Protein AF-A0A9E3M7V4-F1 (afdb_monomer_lite)

Structure (mmCIF, N/CA/C/O backbone):
data_AF-A0A9E3M7V4-F1
#
_entry.id   AF-A0A9E3M7V4-F1
#
loop_
_atom_site.group_PDB
_atom_site.id
_atom_site.type_symbol
_atom_site.label_atom_id
_atom_site.label_alt_id
_atom_site.label_comp_id
_atom_site.label_asym_id
_atom_site.label_entity_id
_atom_site.label_seq_id
_atom_site.pdbx_PDB_ins_code
_atom_site.Cartn_x
_atom_site.Cartn_y
_atom_site.Cartn_z
_atom_site.occupancy
_atom_site.B_iso_or_equiv
_atom_site.auth_seq_id
_atom_site.auth_comp_id
_atom_site.auth_asym_id
_atom_site.auth_atom_id
_atom_site.pdbx_PDB_model_num
ATOM 1 N N . MET A 1 1 ? 5.399 -7.397 6.215 1.00 60.75 1 MET A N 1
ATOM 2 C CA . MET A 1 1 ? 4.356 -7.250 7.247 1.00 60.75 1 MET A CA 1
ATOM 3 C C . MET A 1 1 ? 4.690 -6.026 8.080 1.00 60.75 1 MET A C 1
ATOM 5 O O . MET A 1 1 ? 5.832 -5.897 8.506 1.00 60.75 1 MET A O 1
ATOM 9 N N . ILE A 1 2 ? 3.742 -5.106 8.215 1.00 71.00 2 ILE A N 1
ATOM 10 C CA . ILE A 1 2 ? 3.845 -3.900 9.036 1.00 71.00 2 ILE A CA 1
ATOM 11 C C . ILE A 1 2 ? 3.191 -4.248 10.369 1.00 71.00 2 ILE A C 1
ATOM 13 O O . ILE A 1 2 ? 1.990 -4.524 10.407 1.00 71.00 2 ILE A O 1
ATOM 17 N N . ASP A 1 3 ? 4.003 -4.314 11.421 1.00 70.31 3 ASP A N 1
ATOM 18 C CA . ASP A 1 3 ? 3.570 -4.737 12.749 1.00 70.31 3 ASP A CA 1
ATOM 19 C C . ASP A 1 3 ? 3.259 -3.518 13.616 1.00 70.31 3 ASP A C 1
ATOM 21 O O . ASP A 1 3 ? 4.121 -2.664 13.844 1.00 70.31 3 ASP A O 1
ATOM 25 N N . PHE A 1 4 ? 2.018 -3.427 14.078 1.00 75.44 4 PHE A N 1
ATOM 26 C CA . PHE A 1 4 ? 1.571 -2.363 14.961 1.00 75.44 4 PHE A CA 1
ATOM 27 C C . PHE A 1 4 ? 1.368 -2.924 16.364 1.00 75.44 4 PHE A C 1
ATOM 29 O O . PHE A 1 4 ? 0.650 -3.901 16.568 1.00 75.44 4 PHE A O 1
ATOM 36 N N . GLN A 1 5 ? 1.959 -2.270 17.363 1.00 79.00 5 GLN A N 1
ATOM 37 C CA . GLN A 1 5 ? 1.749 -2.631 18.764 1.00 79.00 5 GLN A CA 1
ATOM 38 C C . GLN A 1 5 ? 0.366 -2.155 19.226 1.00 79.00 5 GLN A C 1
ATOM 40 O O . GLN A 1 5 ? 0.221 -1.060 19.767 1.00 79.00 5 GLN A O 1
ATOM 45 N N . LEU A 1 6 ? -0.656 -2.974 18.976 1.00 78.31 6 LEU A N 1
ATOM 46 C CA . LEU A 1 6 ? -2.047 -2.693 19.325 1.00 78.31 6 LEU A CA 1
ATOM 47 C C . LEU A 1 6 ? -2.445 -3.412 20.621 1.00 78.31 6 LEU A C 1
ATOM 49 O O . LEU A 1 6 ? -2.212 -4.608 20.796 1.00 78.31 6 LEU A O 1
ATOM 53 N N . GLY A 1 7 ? -3.082 -2.686 21.537 1.00 79.00 7 GLY A N 1
ATOM 54 C CA . GLY A 1 7 ? -3.753 -3.251 22.706 1.00 79.00 7 GLY A CA 1
ATOM 55 C C . GLY A 1 7 ? -5.064 -3.973 22.362 1.00 79.00 7 GLY A C 1
ATOM 56 O O . GLY A 1 7 ? -5.562 -3.911 21.243 1.00 79.00 7 GLY A O 1
ATOM 57 N N . ALA A 1 8 ? -5.688 -4.604 23.364 1.00 75.12 8 ALA A N 1
ATOM 58 C CA . ALA A 1 8 ? -6.840 -5.509 23.205 1.00 75.12 8 ALA A CA 1
ATOM 59 C C . ALA A 1 8 ? -8.107 -4.909 22.548 1.00 75.12 8 ALA A C 1
ATOM 61 O O . ALA A 1 8 ? -9.036 -5.644 22.220 1.00 75.12 8 ALA A O 1
ATOM 62 N N . ARG A 1 9 ? -8.175 -3.584 22.385 1.00 82.88 9 ARG A N 1
ATOM 63 C CA . ARG A 1 9 ? -9.286 -2.853 21.747 1.00 82.88 9 ARG A CA 1
ATOM 64 C C . ARG A 1 9 ? -8.799 -1.749 20.815 1.00 82.88 9 ARG A C 1
ATOM 66 O O . ARG A 1 9 ? -9.569 -0.868 20.453 1.00 82.88 9 ARG A O 1
ATOM 73 N N . GLN A 1 10 ? -7.517 -1.763 20.477 1.00 86.31 10 GLN A N 1
ATOM 74 C CA . GLN A 1 10 ? -6.929 -0.744 19.629 1.00 86.31 10 GLN A CA 1
ATOM 75 C C . GLN A 1 10 ? -6.902 -1.221 18.186 1.00 86.31 10 GLN A C 1
ATOM 77 O O . GLN A 1 10 ? -6.781 -2.410 17.894 1.00 86.31 10 GLN A O 1
ATOM 82 N N . GLY A 1 11 ? -7.001 -0.259 17.291 1.00 85.62 11 GLY A N 1
ATOM 83 C CA . GLY A 1 11 ? -6.789 -0.456 15.880 1.00 85.62 11 GLY A CA 1
ATOM 84 C C . GLY A 1 11 ? -6.330 0.813 15.217 1.00 85.62 11 GLY A C 1
ATOM 85 O O . GLY A 1 11 ? -5.887 1.772 15.853 1.00 85.62 11 GLY A O 1
ATOM 86 N N . ILE A 1 12 ? -6.437 0.779 13.906 1.00 88.31 12 ILE A N 1
ATOM 87 C CA . ILE A 1 12 ? -5.863 1.753 13.010 1.00 88.31 12 ILE A CA 1
ATOM 88 C C . ILE A 1 12 ? -6.950 2.159 12.039 1.00 88.31 12 ILE A C 1
ATOM 90 O O . ILE A 1 12 ? -7.584 1.313 11.407 1.00 88.31 12 ILE A O 1
ATOM 94 N N . ALA A 1 13 ? -7.154 3.463 11.944 1.00 89.25 13 ALA A N 1
ATOM 95 C CA . ALA A 1 13 ? -7.923 4.093 10.894 1.00 89.25 13 ALA A CA 1
ATOM 96 C C . ALA A 1 13 ? -6.948 4.564 9.817 1.00 89.25 13 ALA A C 1
ATOM 98 O O . ALA A 1 13 ? -6.162 5.479 10.052 1.00 89.25 13 ALA A O 1
ATOM 99 N N . ILE A 1 14 ? -6.965 3.913 8.658 1.00 90.62 14 ILE A N 1
ATOM 100 C CA . ILE A 1 14 ? -6.146 4.287 7.506 1.00 90.62 14 ILE A CA 1
ATOM 101 C C . ILE A 1 14 ? -6.893 5.365 6.728 1.00 90.62 14 ILE A C 1
ATOM 103 O O . ILE A 1 14 ? -8.001 5.136 6.241 1.00 90.62 14 ILE A O 1
ATOM 107 N N . GLU A 1 15 ? -6.276 6.532 6.608 1.00 92.69 15 GLU A N 1
ATOM 108 C CA . GLU A 1 15 ? -6.873 7.714 5.978 1.00 92.69 15 GLU A CA 1
ATOM 109 C C . GLU A 1 15 ? -6.378 7.884 4.542 1.00 92.69 15 GLU A C 1
ATOM 111 O O . GLU A 1 15 ? -7.141 8.242 3.643 1.00 92.69 15 GLU A O 1
ATOM 116 N N . GLN A 1 16 ? -5.097 7.585 4.316 1.00 93.12 16 GLN A N 1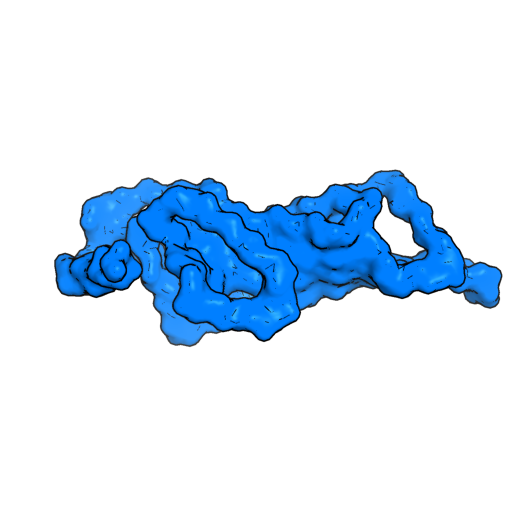
ATOM 117 C CA . GLN A 1 16 ? -4.459 7.745 3.019 1.00 93.12 16 GLN A CA 1
ATOM 118 C C . GLN A 1 16 ? -3.320 6.743 2.836 1.00 93.12 16 GLN A C 1
ATOM 120 O O . GLN A 1 16 ? -2.591 6.421 3.777 1.00 93.12 16 GLN A O 1
ATOM 125 N N . VAL A 1 17 ? -3.141 6.287 1.598 1.00 92.56 17 VAL A N 1
ATOM 126 C CA . VAL A 1 17 ? -1.994 5.469 1.191 1.00 92.56 17 VAL A CA 1
ATOM 127 C C . VAL A 1 17 ? -1.356 6.059 -0.058 1.00 92.56 17 VAL A C 1
ATOM 129 O O . VAL A 1 17 ? -2.049 6.448 -0.997 1.00 92.56 17 VAL A O 1
ATOM 132 N N . MET A 1 18 ? -0.029 6.100 -0.079 1.00 92.88 18 MET A N 1
ATOM 133 C CA . MET A 1 18 ? 0.758 6.453 -1.255 1.00 92.88 18 MET A CA 1
ATOM 134 C C . MET A 1 18 ? 1.828 5.390 -1.488 1.00 92.88 18 MET A C 1
ATOM 136 O O . MET A 1 18 ? 2.590 5.070 -0.575 1.00 92.88 18 MET A O 1
ATOM 140 N N . GLY A 1 19 ? 1.873 4.851 -2.702 1.00 90.75 19 GLY A N 1
ATOM 141 C CA . GLY A 1 19 ? 2.962 3.997 -3.161 1.00 90.75 19 GLY A CA 1
ATOM 142 C C . GLY A 1 19 ? 4.036 4.826 -3.853 1.00 90.75 19 GLY A C 1
ATOM 143 O O . GLY A 1 19 ? 3.716 5.814 -4.518 1.00 90.75 19 GLY A O 1
ATOM 144 N N . ASP A 1 20 ? 5.285 4.415 -3.704 1.00 89.25 20 ASP A N 1
ATOM 145 C CA . ASP A 1 20 ? 6.422 4.953 -4.439 1.00 89.25 20 ASP A CA 1
ATOM 146 C C . ASP A 1 20 ? 7.277 3.797 -4.967 1.00 89.25 20 ASP A C 1
ATOM 148 O O . ASP A 1 20 ? 7.357 2.730 -4.351 1.00 89.25 20 ASP A O 1
ATOM 152 N N . VAL A 1 21 ? 7.897 3.995 -6.125 1.00 85.94 21 VAL A N 1
ATOM 153 C CA . VAL A 1 21 ? 8.710 2.977 -6.790 1.00 85.94 21 VAL A CA 1
ATOM 154 C C . VAL A 1 21 ? 10.049 3.584 -7.150 1.00 85.94 21 VAL A C 1
ATOM 156 O O . VAL A 1 21 ? 10.138 4.501 -7.962 1.00 85.94 21 VAL A O 1
ATOM 159 N N . THR A 1 22 ? 11.105 3.029 -6.574 1.00 85.19 22 THR A N 1
ATOM 160 C CA . THR A 1 22 ? 12.477 3.337 -6.966 1.00 85.19 22 THR A CA 1
ATOM 161 C C . THR A 1 22 ? 12.995 2.187 -7.808 1.00 85.19 22 THR A C 1
ATOM 163 O O . THR A 1 22 ? 12.845 1.028 -7.436 1.00 85.19 22 THR A O 1
ATOM 166 N N . ILE A 1 23 ? 13.594 2.491 -8.951 1.00 76.44 23 ILE A N 1
ATOM 167 C CA . ILE A 1 23 ? 14.240 1.480 -9.784 1.00 76.44 23 ILE A CA 1
ATOM 168 C C . ILE A 1 23 ? 15.735 1.593 -9.554 1.00 76.44 23 ILE A C 1
ATOM 170 O O . ILE A 1 23 ? 16.305 2.672 -9.718 1.00 76.44 23 ILE A O 1
ATOM 174 N N . ASP A 1 24 ? 16.330 0.488 -9.121 1.00 72.88 24 ASP A N 1
ATOM 175 C CA . ASP A 1 24 ? 17.771 0.358 -9.005 1.00 72.88 24 ASP A CA 1
ATOM 176 C C . ASP A 1 24 ? 18.257 -0.324 -10.280 1.00 72.88 24 ASP A C 1
ATOM 178 O O . ASP A 1 24 ? 18.080 -1.525 -10.495 1.00 72.88 24 ASP A O 1
ATOM 182 N N . ASP A 1 25 ? 18.769 0.490 -11.192 1.00 64.00 25 ASP A N 1
ATOM 183 C CA . ASP A 1 25 ? 19.271 0.024 -12.469 1.00 64.00 25 ASP A CA 1
ATOM 184 C C . ASP A 1 25 ? 20.632 0.647 -12.734 1.00 64.00 25 ASP A C 1
ATOM 186 O O . ASP A 1 25 ? 20.784 1.865 -12.837 1.00 64.00 25 ASP A O 1
ATOM 190 N N . THR A 1 26 ? 21.636 -0.218 -12.840 1.00 54.81 26 THR A N 1
ATOM 191 C CA . THR A 1 26 ? 22.999 0.184 -13.172 1.00 54.81 26 THR A CA 1
ATOM 192 C C . THR A 1 26 ? 23.396 -0.169 -14.605 1.00 54.81 26 THR A C 1
ATOM 194 O O . THR A 1 26 ? 24.470 0.271 -15.003 1.00 54.81 26 THR A O 1
ATOM 197 N N . ASN A 1 27 ? 22.600 -0.924 -15.389 1.00 58.31 27 ASN A N 1
ATOM 198 C CA . ASN A 1 27 ? 23.073 -1.511 -16.660 1.00 58.31 27 ASN A CA 1
ATOM 199 C C . ASN A 1 27 ? 22.005 -1.909 -17.719 1.00 58.31 27 ASN A C 1
ATOM 201 O O . ASN A 1 27 ? 22.339 -2.671 -18.632 1.00 58.31 27 ASN A O 1
ATOM 205 N N . THR A 1 28 ? 20.750 -1.442 -17.678 1.00 63.62 28 THR A N 1
ATOM 206 C CA . THR A 1 28 ? 19.767 -1.809 -18.725 1.00 63.62 28 THR A CA 1
ATOM 207 C C . THR A 1 28 ? 20.179 -1.350 -20.128 1.00 63.62 28 THR A C 1
ATOM 209 O O . THR A 1 28 ? 20.275 -0.159 -20.422 1.00 63.62 28 THR A O 1
ATOM 212 N N . ILE A 1 29 ? 20.349 -2.318 -21.036 1.00 60.47 29 ILE A N 1
ATOM 213 C CA . ILE A 1 29 ? 20.551 -2.091 -22.472 1.00 60.47 29 ILE A CA 1
ATOM 214 C C . ILE A 1 29 ? 19.206 -2.246 -23.187 1.00 60.47 29 ILE A C 1
ATOM 216 O O . ILE A 1 29 ? 18.621 -3.330 -23.207 1.00 60.47 29 ILE A O 1
ATOM 220 N N . ILE A 1 30 ? 18.726 -1.168 -23.805 1.00 63.88 30 ILE A N 1
ATOM 221 C CA . ILE A 1 30 ? 17.469 -1.146 -24.562 1.00 63.88 30 ILE A CA 1
ATOM 222 C C . ILE A 1 30 ? 17.787 -1.424 -26.027 1.00 63.88 30 ILE A C 1
ATOM 224 O O . ILE A 1 30 ? 18.611 -0.741 -26.626 1.00 63.88 30 ILE A O 1
ATOM 228 N N . SER A 1 31 ? 17.153 -2.444 -26.606 1.00 60.62 31 SER A N 1
ATOM 229 C CA . SER A 1 31 ? 17.254 -2.715 -28.043 1.00 60.62 31 SER A CA 1
ATOM 230 C C . SER A 1 31 ? 16.277 -1.835 -28.829 1.00 60.62 31 SER A C 1
ATOM 232 O O . SER A 1 31 ? 15.220 -1.467 -28.313 1.00 60.62 31 SER A O 1
ATOM 234 N N . ALA A 1 32 ? 16.610 -1.548 -30.091 1.00 57.16 32 ALA A N 1
ATOM 235 C CA . ALA A 1 32 ? 16.035 -0.502 -30.944 1.00 57.16 32 ALA A CA 1
ATOM 236 C C . ALA A 1 32 ? 14.548 -0.649 -31.351 1.00 57.16 32 ALA A C 1
ATOM 238 O O . ALA A 1 32 ? 14.110 -0.118 -32.369 1.00 57.16 32 ALA A O 1
ATOM 239 N N . SER A 1 33 ? 13.738 -1.405 -30.609 1.00 60.19 33 SER A N 1
ATOM 240 C CA . SER A 1 33 ? 12.295 -1.569 -30.858 1.00 60.19 33 SER A CA 1
ATOM 241 C C . SER A 1 33 ? 11.480 -1.949 -29.609 1.00 60.19 33 SER A C 1
ATOM 243 O O . SER A 1 33 ? 10.291 -2.252 -29.721 1.00 60.19 33 SER A O 1
ATOM 245 N N . THR A 1 34 ? 12.083 -1.980 -28.416 1.00 63.84 34 THR A N 1
ATOM 246 C CA . THR A 1 34 ? 11.418 -2.502 -27.211 1.00 63.84 34 THR A CA 1
ATOM 247 C C . THR A 1 34 ? 10.603 -1.427 -26.501 1.00 63.84 34 THR A C 1
ATOM 249 O O . THR A 1 34 ? 11.165 -0.675 -25.722 1.00 63.84 34 THR A O 1
ATOM 252 N N . VAL A 1 35 ? 9.279 -1.410 -26.697 1.00 66.44 35 VAL A N 1
ATOM 253 C CA . VAL A 1 35 ? 8.361 -0.426 -26.078 1.00 66.44 35 VAL A CA 1
ATOM 254 C C . VAL A 1 35 ? 8.071 -0.717 -24.597 1.00 66.44 35 VAL A C 1
ATOM 256 O O . VAL A 1 35 ? 7.749 0.197 -23.844 1.00 66.44 35 VAL A O 1
ATOM 259 N N . THR A 1 36 ? 8.209 -1.965 -24.137 1.00 68.81 36 THR A N 1
ATOM 260 C CA . THR A 1 36 ? 7.974 -2.349 -22.732 1.00 68.81 36 THR A CA 1
ATOM 261 C C . THR A 1 36 ? 9.137 -3.177 -22.205 1.00 68.81 36 THR A C 1
ATOM 263 O O . THR A 1 36 ? 9.445 -4.235 -22.747 1.00 68.81 36 THR A O 1
ATOM 266 N N . ILE A 1 37 ? 9.774 -2.681 -21.147 1.00 72.94 37 ILE A N 1
ATOM 267 C CA . ILE A 1 37 ? 10.997 -3.240 -20.552 1.00 72.94 37 ILE A CA 1
ATOM 268 C C . ILE A 1 37 ? 10.676 -4.000 -19.263 1.00 72.94 37 ILE A C 1
ATOM 270 O O . ILE A 1 37 ? 11.329 -4.990 -18.938 1.00 72.94 37 ILE A O 1
ATOM 274 N N . GLY A 1 38 ? 9.641 -3.574 -18.541 1.00 78.00 38 GLY A N 1
ATOM 275 C CA . GLY A 1 38 ? 9.194 -4.279 -17.354 1.00 78.00 38 GLY A CA 1
ATOM 276 C C . GLY A 1 38 ? 7.829 -3.832 -16.866 1.00 78.00 38 GLY A C 1
ATOM 277 O O . GLY A 1 38 ? 7.368 -2.727 -17.156 1.00 78.00 38 GLY A O 1
ATOM 278 N N . THR A 1 39 ? 7.178 -4.720 -16.129 1.00 81.75 39 THR A N 1
ATOM 279 C CA . THR A 1 39 ? 5.912 -4.471 -15.449 1.00 81.75 39 THR A CA 1
ATOM 280 C C . THR A 1 39 ? 5.957 -5.074 -14.056 1.00 81.75 39 THR A C 1
ATOM 282 O O . THR A 1 39 ? 6.509 -6.155 -13.833 1.00 81.75 39 THR A O 1
ATOM 285 N N . GLY A 1 40 ? 5.356 -4.373 -13.108 1.00 82.75 40 GLY A N 1
ATOM 286 C CA . GLY A 1 40 ? 5.280 -4.793 -11.723 1.00 82.75 40 GLY A CA 1
ATOM 287 C C . GLY A 1 40 ? 3.998 -4.316 -11.067 1.00 82.75 40 GLY A C 1
ATOM 288 O O . GLY A 1 40 ? 3.261 -3.474 -11.589 1.00 82.75 40 GLY A O 1
ATOM 289 N N . LEU A 1 41 ? 3.732 -4.885 -9.905 1.00 84.56 41 LEU A N 1
ATOM 290 C CA . LEU A 1 41 ? 2.573 -4.582 -9.095 1.00 84.56 41 LEU A CA 1
ATOM 291 C C . LEU A 1 41 ? 2.965 -4.617 -7.628 1.00 84.56 41 LEU A C 1
ATOM 293 O O . LEU A 1 41 ? 3.602 -5.574 -7.192 1.00 84.56 41 LEU A O 1
ATOM 297 N N . HIS A 1 42 ? 2.507 -3.641 -6.852 1.00 85.94 42 HIS A N 1
ATOM 298 C CA . HIS A 1 42 ? 2.510 -3.774 -5.403 1.00 85.94 42 HIS A CA 1
ATOM 299 C C . HIS A 1 42 ? 1.144 -3.481 -4.786 1.00 85.94 42 HIS A C 1
ATOM 301 O O . HIS A 1 42 ? 0.307 -2.776 -5.356 1.00 85.94 42 HIS A O 1
ATOM 307 N N . THR A 1 43 ? 0.893 -4.113 -3.645 1.00 86.50 43 THR A N 1
ATOM 308 C CA . THR A 1 43 ? -0.426 -4.210 -3.016 1.00 86.50 43 THR A CA 1
ATOM 309 C C . THR A 1 43 ? -0.313 -4.191 -1.497 1.00 86.50 43 THR A C 1
ATOM 311 O O . THR A 1 43 ? 0.676 -4.682 -0.938 1.00 86.50 43 THR A O 1
ATOM 314 N N . LEU A 1 44 ? -1.334 -3.640 -0.835 1.00 86.75 44 LEU A N 1
ATOM 315 C CA . LEU A 1 44 ? -1.525 -3.761 0.610 1.00 86.75 44 LEU A CA 1
ATOM 316 C C . LEU A 1 44 ? -2.755 -4.595 0.937 1.00 86.75 44 LEU A C 1
ATOM 318 O O . LEU A 1 44 ? -3.807 -4.446 0.314 1.00 86.75 44 LEU A O 1
ATOM 322 N N . HIS A 1 45 ? -2.597 -5.417 1.967 1.00 82.62 45 HIS A N 1
ATOM 323 C CA . HIS A 1 45 ? -3.545 -6.447 2.365 1.00 82.62 45 HIS A CA 1
ATOM 324 C C . HIS A 1 45 ? -3.903 -6.286 3.838 1.00 82.62 45 HIS A C 1
ATOM 326 O O . HIS A 1 45 ? -3.015 -6.087 4.677 1.00 82.62 45 HIS A O 1
ATOM 332 N N . LEU A 1 46 ? -5.194 -6.395 4.149 1.00 78.12 46 LEU A N 1
ATOM 333 C CA . LEU A 1 46 ? -5.681 -6.583 5.515 1.00 78.12 46 LEU A CA 1
ATOM 334 C C . LEU A 1 46 ? -5.755 -8.088 5.787 1.00 78.12 46 LEU A C 1
ATOM 336 O O . LEU A 1 46 ? -6.720 -8.743 5.407 1.00 78.12 46 LEU A O 1
ATOM 340 N N . GLU A 1 47 ? -4.727 -8.663 6.403 1.00 64.62 47 GLU A N 1
ATOM 341 C CA . GLU A 1 47 ? -4.640 -10.124 6.522 1.00 64.62 47 GLU A CA 1
ATOM 342 C C . GLU A 1 47 ? -5.430 -10.675 7.721 1.00 64.62 47 GLU A C 1
ATOM 344 O O . GLU A 1 47 ? -5.534 -10.041 8.775 1.00 64.62 47 GLU A O 1
ATOM 349 N N . SER A 1 48 ? -6.012 -11.872 7.572 1.00 54.66 48 SER A N 1
ATOM 350 C CA . SER A 1 48 ? -6.748 -12.610 8.616 1.00 54.66 48 SER A CA 1
ATOM 351 C C . SER A 1 48 ? -5.982 -13.781 9.232 1.00 54.66 48 SER A C 1
ATOM 353 O O . SER A 1 48 ? -6.369 -14.257 10.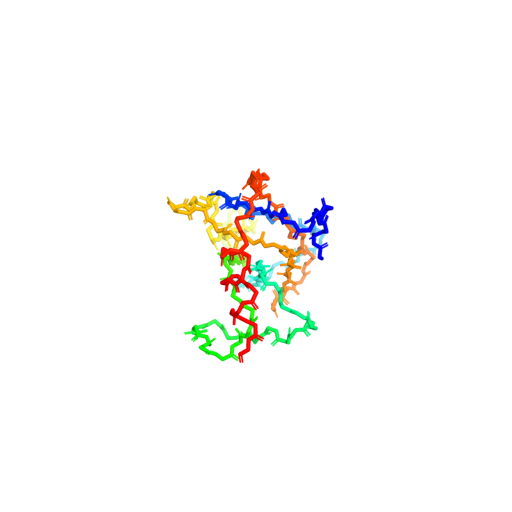304 1.00 54.66 48 SER A O 1
ATOM 355 N N . GLY A 1 49 ? -4.875 -14.195 8.615 1.00 52.53 49 GLY A N 1
ATOM 356 C CA . GLY A 1 49 ? -4.150 -15.411 8.963 1.00 52.53 49 GLY A CA 1
ATOM 357 C C . GLY A 1 49 ? -2.932 -15.644 8.068 1.00 52.53 49 GLY A C 1
ATOM 358 O O . GLY A 1 49 ? -2.188 -14.712 7.776 1.00 52.53 49 GLY A O 1
ATOM 359 N N . SER A 1 50 ? -2.696 -16.903 7.690 1.00 45.94 50 SER A N 1
ATOM 360 C CA . SER A 1 50 ? -1.568 -17.320 6.847 1.00 45.94 50 SER A CA 1
ATOM 361 C C . SER A 1 50 ? -1.557 -16.614 5.492 1.00 45.94 50 SER A C 1
ATOM 363 O O . SER A 1 50 ? -2.601 -16.466 4.872 1.00 45.94 50 SER A O 1
ATOM 365 N N . LEU A 1 51 ? -0.360 -16.241 5.030 1.00 47.91 51 LEU A N 1
ATOM 366 C CA . LEU A 1 51 ? -0.118 -15.602 3.734 1.00 47.91 51 LEU A CA 1
ATOM 367 C C . LEU A 1 51 ? -0.693 -16.445 2.590 1.00 47.91 51 LEU A C 1
ATOM 369 O O . LEU A 1 51 ? -0.154 -17.504 2.260 1.00 47.91 51 LEU A O 1
ATOM 373 N N . GLU A 1 52 ? -1.768 -15.961 1.977 1.00 51.22 52 GLU A N 1
ATOM 374 C CA . GLU A 1 52 ? -2.364 -16.594 0.806 1.00 51.22 52 GLU A CA 1
ATOM 375 C C . GLU A 1 52 ? -1.639 -16.172 -0.478 1.00 51.22 52 GLU A C 1
ATOM 377 O O . GLU A 1 52 ? -0.995 -15.118 -0.583 1.00 51.22 52 GLU A O 1
ATOM 382 N N . THR A 1 53 ? -1.695 -17.037 -1.489 1.00 52.06 53 THR A N 1
ATOM 383 C CA . THR A 1 53 ? -1.031 -16.763 -2.763 1.00 52.06 53 THR A CA 1
ATOM 384 C C . THR A 1 53 ? -1.881 -15.779 -3.557 1.00 52.06 53 THR A C 1
ATOM 386 O O . THR A 1 53 ? -2.825 -16.188 -4.212 1.00 52.06 53 THR A O 1
ATOM 389 N N . VAL A 1 54 ? -1.530 -14.489 -3.518 1.00 53.03 54 VAL A N 1
ATOM 390 C CA . VAL A 1 54 ? -2.138 -13.465 -4.390 1.00 53.03 54 VAL A CA 1
ATOM 391 C C . VAL A 1 54 ? -2.057 -13.919 -5.858 1.00 53.03 54 VAL A C 1
ATOM 393 O O . VAL A 1 54 ? -0.935 -14.133 -6.343 1.00 53.03 54 VAL A O 1
ATOM 396 N N . PRO A 1 55 ? -3.197 -14.069 -6.553 1.00 48.28 55 PRO A N 1
ATOM 397 C CA . PRO A 1 55 ? -3.244 -14.451 -7.950 1.00 48.28 55 PRO A CA 1
ATOM 398 C C . PRO A 1 55 ? -2.673 -13.355 -8.826 1.00 48.28 55 PRO A C 1
ATOM 400 O O . PRO A 1 55 ? -2.751 -12.158 -8.547 1.00 48.28 55 PRO A O 1
ATOM 403 N N . ASP A 1 56 ? -2.105 -13.788 -9.941 1.00 49.81 56 ASP A N 1
ATOM 404 C CA . ASP A 1 56 ? -1.438 -12.907 -10.887 1.00 49.81 56 ASP A CA 1
ATOM 405 C C . ASP A 1 56 ? -2.417 -12.212 -11.860 1.00 49.81 56 ASP A C 1
ATOM 407 O O . ASP A 1 56 ? -2.004 -11.546 -12.813 1.00 49.81 56 ASP A O 1
ATOM 411 N N . SER A 1 57 ? -3.733 -12.317 -11.653 1.00 45.75 57 SER A N 1
ATOM 412 C CA . SER A 1 57 ? -4.717 -11.789 -12.599 1.00 45.75 57 SER A CA 1
ATOM 413 C C . SER A 1 57 ? -4.852 -10.262 -12.483 1.00 45.75 57 SER A C 1
ATOM 415 O O . SER A 1 57 ? -5.300 -9.659 -11.506 1.00 45.75 57 SER A O 1
ATOM 417 N N . SER A 1 58 ? -4.429 -9.566 -13.535 1.00 44.28 58 SER A N 1
ATOM 418 C CA . SER A 1 58 ? -4.911 -8.217 -13.825 1.00 44.28 58 SER A CA 1
ATOM 419 C C . SER A 1 58 ? -6.301 -8.329 -14.445 1.00 44.28 58 SER A C 1
ATOM 421 O O . SER A 1 58 ? -6.397 -8.424 -15.666 1.00 44.28 58 SER A O 1
ATOM 423 N N . GLY A 1 59 ? -7.364 -8.347 -13.640 1.00 41.31 59 GLY A N 1
ATOM 424 C CA . GLY A 1 59 ? -8.707 -8.161 -14.200 1.00 41.31 59 GLY A CA 1
ATOM 425 C C . GLY A 1 59 ? -9.892 -8.743 -13.447 1.00 41.31 59 GLY A C 1
ATOM 426 O O . GLY A 1 59 ? -11.007 -8.429 -13.837 1.00 41.31 59 GLY A O 1
ATOM 427 N N . GLU A 1 60 ? -9.699 -9.528 -12.393 1.00 35.31 60 GLU A N 1
ATOM 428 C CA . GLU A 1 60 ? -10.822 -10.033 -11.602 1.00 35.31 60 GLU A CA 1
ATOM 429 C C . GLU A 1 60 ? -10.668 -9.533 -10.167 1.00 35.31 60 GLU A C 1
ATOM 431 O O . GLU A 1 60 ? -9.641 -9.771 -9.531 1.00 35.31 60 GLU A O 1
ATOM 436 N N . ASP A 1 61 ? -11.662 -8.778 -9.688 1.00 34.69 61 ASP A N 1
ATOM 437 C CA . ASP A 1 61 ? -11.946 -8.742 -8.257 1.00 34.69 61 ASP A CA 1
ATOM 438 C C . ASP A 1 61 ? -12.365 -10.169 -7.915 1.00 34.69 61 ASP A C 1
ATOM 440 O O . ASP A 1 61 ? -13.448 -10.626 -8.281 1.00 34.69 61 ASP A O 1
ATOM 444 N N . GLU A 1 62 ? -11.442 -10.930 -7.341 1.00 38.56 62 GLU A N 1
ATOM 445 C CA . GLU A 1 62 ? -11.732 -12.291 -6.938 1.00 38.56 62 GLU A CA 1
ATOM 446 C C . GLU A 1 62 ? -12.516 -12.217 -5.628 1.00 38.56 62 GLU A C 1
ATOM 448 O O . GLU A 1 62 ? -11.943 -12.025 -4.557 1.00 38.56 62 GLU A O 1
ATOM 453 N N . ASP A 1 63 ? -13.835 -12.398 -5.721 1.00 38.44 63 ASP A N 1
ATOM 454 C CA . ASP A 1 63 ? -14.786 -12.513 -4.599 1.00 38.44 63 ASP A CA 1
ATOM 455 C C . ASP A 1 63 ? -14.460 -13.681 -3.625 1.00 38.44 63 ASP A C 1
ATOM 457 O O . ASP A 1 63 ? -15.249 -13.994 -2.734 1.00 38.44 63 ASP A O 1
ATOM 461 N N . THR A 1 64 ? -13.310 -14.348 -3.788 1.00 36.81 64 THR A N 1
ATOM 462 C CA . THR A 1 64 ? -12.924 -15.585 -3.093 1.00 36.81 64 THR A CA 1
ATOM 463 C C . THR A 1 64 ? -11.574 -15.537 -2.370 1.00 36.81 64 THR A C 1
ATOM 465 O O . THR A 1 64 ? -11.124 -16.581 -1.904 1.00 36.81 64 THR A O 1
ATOM 468 N N . ILE A 1 65 ? -10.927 -14.374 -2.233 1.00 43.12 65 ILE A N 1
ATOM 469 C CA . ILE A 1 65 ? -9.699 -14.258 -1.425 1.00 43.12 65 ILE A CA 1
ATOM 470 C C . ILE A 1 65 ? -9.990 -13.474 -0.151 1.00 43.12 65 ILE A C 1
ATOM 472 O O . ILE A 1 65 ? -10.277 -12.280 -0.198 1.00 43.12 65 ILE A O 1
ATOM 476 N N . ASP A 1 66 ? -9.814 -14.126 0.998 1.00 47.44 66 ASP A N 1
ATOM 477 C CA . ASP A 1 66 ? -9.960 -13.563 2.352 1.00 47.44 66 ASP A CA 1
ATOM 478 C C . ASP A 1 66 ? -8.859 -12.532 2.726 1.00 47.44 66 ASP A C 1
ATOM 480 O O . ASP A 1 66 ? -8.583 -12.265 3.902 1.00 47.44 66 ASP A O 1
ATOM 484 N N . SER A 1 67 ? -8.240 -11.896 1.727 1.00 54.03 67 SER A N 1
ATOM 485 C CA . SER A 1 67 ? -7.391 -10.713 1.848 1.00 54.03 67 SER A CA 1
ATOM 486 C C . SER A 1 67 ? -8.087 -9.550 1.136 1.00 54.03 67 SER A C 1
ATOM 488 O O . SER A 1 67 ? -7.976 -9.414 -0.082 1.00 54.03 67 SER A O 1
ATOM 490 N N . GLU A 1 68 ? -8.809 -8.698 1.873 1.00 67.94 68 GLU A N 1
ATOM 491 C CA . GLU A 1 68 ? -9.341 -7.449 1.310 1.00 67.94 68 GLU A CA 1
ATOM 492 C C . GLU A 1 68 ? -8.140 -6.564 0.902 1.00 67.94 68 GLU A C 1
ATOM 494 O O . GLU A 1 68 ? -7.534 -5.862 1.723 1.00 67.94 68 GLU A O 1
ATOM 499 N N . VAL A 1 69 ? -7.732 -6.655 -0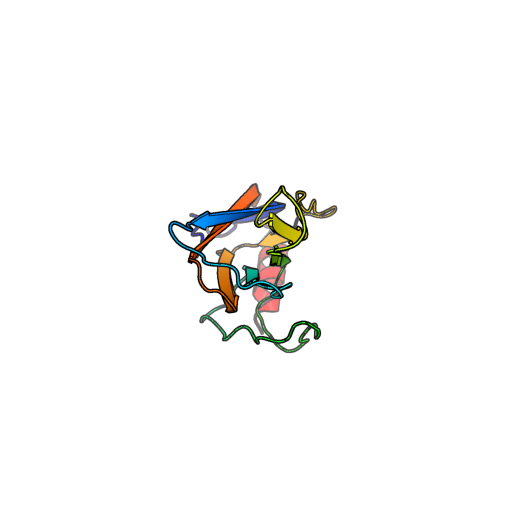.369 1.00 75.81 69 VAL A N 1
ATOM 500 C CA . VAL A 1 69 ? -6.727 -5.775 -0.973 1.00 75.81 69 VAL A CA 1
ATOM 501 C C . VAL A 1 69 ? -7.322 -4.383 -0.996 1.00 75.81 69 VAL A C 1
ATOM 503 O O . VAL A 1 69 ? -8.246 -4.103 -1.752 1.00 75.81 69 VAL A O 1
ATOM 506 N N . PHE A 1 70 ? -6.789 -3.492 -0.173 1.00 81.38 70 PHE A N 1
ATOM 507 C CA . PHE A 1 70 ? -7.334 -2.142 -0.070 1.00 81.38 70 PHE A CA 1
ATOM 508 C C . PHE A 1 70 ? -6.512 -1.112 -0.839 1.00 81.38 70 PHE A C 1
ATOM 510 O O . PHE A 1 70 ? -7.004 -0.027 -1.123 1.00 81.38 70 PHE A O 1
ATOM 517 N N . PHE A 1 71 ? -5.275 -1.447 -1.210 1.00 87.69 71 PHE A N 1
ATOM 518 C CA . PHE A 1 71 ? -4.422 -0.599 -2.034 1.00 87.69 71 PHE A CA 1
ATOM 519 C C . PHE A 1 71 ? -3.693 -1.424 -3.092 1.00 87.69 71 PHE A C 1
ATOM 521 O O . PHE A 1 71 ? -3.164 -2.500 -2.802 1.00 87.69 71 PHE A O 1
ATOM 528 N N . ARG A 1 72 ? -3.621 -0.879 -4.309 1.00 88.81 72 ARG A N 1
ATOM 529 C CA . ARG A 1 72 ? -2.939 -1.463 -5.464 1.00 88.81 72 ARG A CA 1
ATOM 530 C C . ARG A 1 72 ? -2.313 -0.346 -6.295 1.00 88.81 72 ARG A C 1
ATOM 532 O O . ARG A 1 72 ? -3.008 0.598 -6.661 1.00 88.81 72 ARG A O 1
ATOM 539 N N . GLN A 1 73 ? -1.038 -0.486 -6.645 1.00 87.94 73 GLN A N 1
ATOM 540 C CA . GLN A 1 73 ? -0.367 0.381 -7.616 1.00 87.94 73 GLN A CA 1
ATOM 541 C C . GLN A 1 73 ? 0.427 -0.474 -8.608 1.00 87.94 73 GLN A C 1
ATOM 543 O O . GLN A 1 73 ? 1.125 -1.424 -8.249 1.00 87.94 73 GLN A O 1
ATOM 548 N N . GLY A 1 74 ? 0.250 -0.167 -9.888 1.00 86.69 74 GLY A N 1
ATOM 549 C CA . GLY A 1 74 ? 0.984 -0.762 -10.993 1.00 86.69 74 GLY A CA 1
ATOM 550 C C . GLY A 1 74 ? 2.172 0.104 -11.384 1.00 86.69 74 GLY A C 1
ATOM 551 O O . GLY A 1 74 ? 2.096 1.334 -11.347 1.00 86.69 74 GLY A O 1
ATOM 552 N N . VAL A 1 75 ? 3.247 -0.555 -11.805 1.00 85.31 75 VAL A N 1
ATOM 553 C CA . VAL A 1 75 ? 4.405 0.079 -12.435 1.00 85.31 75 VAL A CA 1
ATOM 554 C C . VAL A 1 75 ? 4.642 -0.541 -13.805 1.00 85.31 75 VAL A C 1
ATOM 556 O O . VAL A 1 75 ? 4.579 -1.758 -13.979 1.00 85.31 75 VAL A O 1
ATOM 559 N N . SER A 1 76 ? 4.925 0.305 -14.785 1.00 84.31 76 SER A N 1
ATOM 560 C CA . SER A 1 76 ? 5.356 -0.089 -16.117 1.00 84.31 76 SER A CA 1
ATOM 561 C C . SER A 1 76 ? 6.550 0.758 -16.522 1.00 84.31 76 SER A C 1
ATOM 563 O O . SER A 1 76 ? 6.511 1.986 -16.438 1.00 84.31 76 SER A O 1
ATOM 565 N N . LEU A 1 77 ? 7.592 0.096 -17.008 1.00 80.25 77 LEU A N 1
ATOM 566 C CA . LEU A 1 77 ? 8.741 0.728 -17.628 1.00 80.25 77 LEU A CA 1
ATOM 567 C C . LEU A 1 77 ? 8.652 0.566 -19.139 1.00 80.25 77 LEU A C 1
ATOM 569 O O . LEU A 1 77 ? 8.593 -0.555 -19.655 1.00 80.25 77 LEU A O 1
ATOM 573 N N . ALA A 1 78 ? 8.652 1.691 -19.839 1.00 79.50 78 ALA A N 1
ATOM 574 C CA . ALA A 1 78 ? 8.728 1.754 -21.286 1.00 79.50 78 ALA A CA 1
ATOM 575 C C . ALA A 1 78 ? 10.066 2.362 -21.697 1.00 79.50 78 ALA A C 1
ATOM 577 O O . ALA A 1 78 ? 10.577 3.256 -21.028 1.00 79.50 78 ALA A O 1
ATOM 578 N N . GLY A 1 79 ? 10.628 1.901 -22.805 1.00 76.38 79 GLY A N 1
ATOM 579 C CA . GLY A 1 79 ? 11.781 2.558 -23.401 1.00 76.38 79 GLY A CA 1
ATOM 580 C C . GLY A 1 79 ? 11.698 2.543 -24.910 1.00 76.38 79 GLY A C 1
ATOM 581 O O . GLY A 1 79 ? 10.805 1.940 -25.495 1.00 76.38 79 GLY A O 1
ATOM 582 N N . ASN A 1 80 ? 12.586 3.282 -25.546 1.00 73.88 80 ASN A N 1
ATOM 583 C CA . ASN A 1 80 ? 12.742 3.260 -26.989 1.00 73.88 80 ASN A CA 1
ATOM 584 C C . ASN A 1 80 ? 14.164 3.699 -27.316 1.00 73.88 80 ASN A C 1
ATOM 586 O O . ASN A 1 80 ? 14.596 4.740 -26.821 1.00 73.88 80 ASN A O 1
ATOM 590 N N . ASP A 1 81 ? 14.871 2.928 -28.136 1.00 73.19 81 ASP A N 1
ATOM 591 C CA . ASP A 1 81 ? 16.134 3.345 -28.735 1.00 73.19 81 ASP A CA 1
ATOM 592 C C . ASP A 1 81 ? 15.926 3.575 -30.235 1.00 73.19 81 ASP A C 1
ATOM 594 O O . ASP A 1 81 ? 15.896 2.641 -31.034 1.00 73.19 81 ASP A O 1
ATOM 598 N N . ASP A 1 82 ? 15.722 4.836 -30.613 1.00 69.69 82 ASP A N 1
ATOM 599 C CA . ASP A 1 82 ? 15.555 5.218 -32.009 1.00 69.69 82 ASP A CA 1
ATOM 600 C C . ASP A 1 82 ? 16.920 5.543 -32.626 1.00 69.69 82 ASP A C 1
ATOM 602 O O . ASP A 1 82 ? 17.520 6.587 -32.368 1.00 69.69 82 ASP A O 1
ATOM 606 N N . ALA A 1 83 ? 17.397 4.645 -33.488 1.00 64.00 83 ALA A N 1
ATOM 607 C CA . ALA A 1 83 ? 18.660 4.807 -34.203 1.00 64.00 83 ALA A CA 1
ATOM 608 C C . ALA A 1 83 ? 18.655 5.962 -35.228 1.00 64.00 83 ALA A C 1
ATOM 610 O O . ALA A 1 83 ? 19.700 6.247 -35.818 1.00 64.00 83 ALA A O 1
ATOM 611 N N . THR A 1 84 ? 17.508 6.605 -35.477 1.00 65.12 84 THR A N 1
ATOM 612 C CA . THR A 1 84 ? 17.341 7.648 -36.501 1.00 65.12 84 THR A CA 1
ATOM 613 C C . THR A 1 84 ? 17.304 9.077 -35.953 1.00 65.12 84 THR A C 1
ATOM 615 O O . THR A 1 84 ? 17.419 10.018 -36.741 1.00 65.12 84 THR A O 1
ATOM 618 N N . THR A 1 85 ? 17.210 9.270 -34.631 1.00 59.50 85 THR A N 1
ATOM 619 C CA . THR A 1 85 ? 17.182 10.599 -33.993 1.00 59.50 85 THR A CA 1
ATOM 620 C C . THR A 1 85 ? 18.416 10.836 -33.108 1.00 59.50 85 THR A C 1
ATOM 622 O O . THR A 1 85 ? 18.974 9.913 -32.523 1.00 59.50 85 THR A O 1
ATOM 625 N N . GLU A 1 86 ? 18.897 12.087 -33.026 1.00 56.75 86 GLU A N 1
ATOM 626 C CA . GLU A 1 86 ? 20.114 12.453 -32.263 1.00 56.75 86 GLU A CA 1
ATOM 627 C C . GLU A 1 86 ? 19.991 12.204 -30.744 1.00 56.75 86 GLU A C 1
ATOM 629 O O . GLU A 1 86 ? 21.004 12.079 -30.053 1.00 56.75 86 GLU A O 1
ATOM 634 N N . PHE A 1 87 ? 18.766 12.077 -30.221 1.00 55.97 87 PHE A N 1
ATOM 635 C CA . PHE A 1 87 ? 18.483 11.757 -28.820 1.00 55.97 87 PHE A CA 1
ATOM 636 C C . PHE A 1 87 ? 18.342 10.243 -28.640 1.00 55.97 87 PHE A C 1
ATOM 638 O O . PHE A 1 87 ? 17.247 9.690 -28.567 1.00 55.97 87 PHE A O 1
ATOM 645 N N . ARG A 1 88 ? 19.500 9.584 -28.606 1.00 64.69 88 ARG A N 1
ATOM 646 C CA . ARG A 1 88 ? 19.655 8.131 -28.486 1.00 64.69 88 ARG A CA 1
ATOM 647 C C . ARG A 1 88 ? 19.145 7.646 -27.128 1.00 64.69 88 ARG A C 1
ATOM 649 O O . ARG A 1 88 ? 19.578 8.154 -26.095 1.00 64.69 88 ARG A O 1
ATOM 656 N N . SER A 1 89 ? 18.281 6.633 -27.158 1.00 67.75 89 SER A N 1
ATOM 657 C CA . SER A 1 89 ? 17.599 5.983 -26.029 1.00 67.75 89 SER A CA 1
ATOM 658 C C . SER A 1 89 ? 16.783 6.888 -25.085 1.00 67.75 89 SER A C 1
ATOM 660 O O . SER A 1 89 ? 17.277 7.838 -24.484 1.00 67.75 89 SER A O 1
ATOM 662 N N . SER A 1 90 ? 15.512 6.540 -24.890 1.00 71.06 90 SER A N 1
ATOM 663 C CA . SER A 1 90 ? 14.620 7.143 -23.897 1.00 71.06 90 SER A CA 1
ATOM 664 C C . SER A 1 90 ? 14.022 6.070 -22.995 1.00 71.06 90 SER A C 1
ATOM 666 O O . SER A 1 90 ? 13.774 4.944 -23.432 1.00 71.06 90 SER A O 1
ATOM 668 N N . ILE A 1 91 ? 13.793 6.433 -21.733 1.00 76.00 91 ILE A N 1
ATOM 669 C CA . ILE A 1 91 ? 13.148 5.594 -20.723 1.00 76.00 91 ILE A CA 1
ATOM 670 C C . ILE A 1 91 ? 12.038 6.411 -20.073 1.00 76.00 91 ILE A C 1
ATOM 672 O O . ILE A 1 91 ? 12.260 7.546 -19.652 1.00 76.00 91 ILE A O 1
ATOM 676 N N . ALA A 1 92 ? 10.846 5.830 -19.993 1.00 76.88 92 ALA A N 1
ATOM 677 C CA . ALA A 1 92 ? 9.681 6.416 -19.358 1.00 76.88 92 ALA A CA 1
ATOM 678 C C . ALA A 1 92 ? 9.108 5.465 -18.305 1.00 76.88 92 ALA A C 1
ATOM 680 O O . ALA A 1 92 ? 8.843 4.290 -18.567 1.00 76.88 92 ALA A O 1
ATOM 681 N N . PHE A 1 93 ? 8.866 6.013 -17.117 1.00 77.81 93 PHE A N 1
ATOM 682 C CA . PHE A 1 93 ? 8.258 5.307 -15.999 1.00 77.81 93 PHE A CA 1
ATOM 683 C C . PHE A 1 93 ? 6.789 5.699 -15.901 1.00 77.81 93 PHE A C 1
ATOM 685 O O . PHE A 1 93 ? 6.451 6.879 -15.808 1.00 77.81 93 PHE A O 1
ATOM 692 N N . MET A 1 94 ? 5.914 4.703 -15.913 1.00 85.06 94 MET A N 1
ATOM 693 C CA . MET A 1 94 ? 4.485 4.884 -15.710 1.00 85.06 94 MET A CA 1
ATOM 694 C C . MET A 1 94 ? 4.096 4.179 -14.420 1.00 85.06 94 MET A C 1
ATOM 696 O O . MET A 1 94 ? 4.137 2.955 -14.332 1.00 85.06 94 MET A O 1
ATOM 700 N N . VAL A 1 95 ? 3.718 4.966 -13.419 1.00 85.25 95 VAL A N 1
ATOM 701 C CA . VAL A 1 95 ? 3.208 4.475 -12.138 1.00 85.25 95 VAL A CA 1
ATOM 702 C C . VAL A 1 95 ? 1.755 4.909 -12.019 1.00 85.25 95 VAL A C 1
ATOM 704 O O . VAL A 1 95 ? 1.427 6.056 -12.325 1.00 85.25 95 VAL A O 1
ATOM 707 N N . SER A 1 96 ? 0.874 4.000 -11.605 1.00 84.62 96 SER A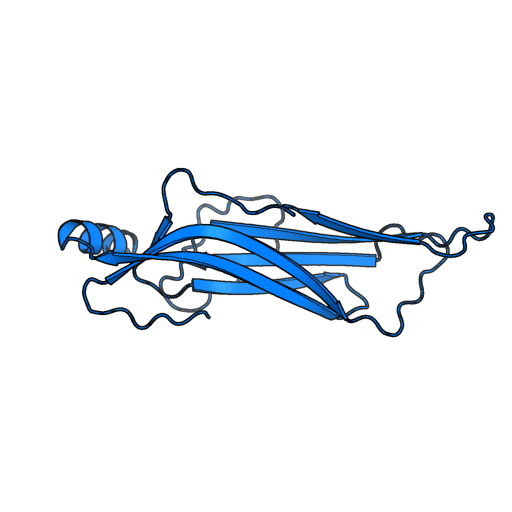 N 1
ATOM 708 C CA . SER A 1 96 ? -0.541 4.314 -11.412 1.00 84.62 96 SER A CA 1
ATOM 709 C C . SER A 1 96 ? -1.167 3.502 -10.271 1.00 84.62 96 SER A C 1
ATOM 711 O O . SER A 1 96 ? -1.056 2.275 -10.287 1.00 84.62 96 SER A O 1
ATOM 713 N N . PRO A 1 97 ? -1.855 4.146 -9.310 1.00 87.56 97 PRO A N 1
ATOM 714 C CA . PRO A 1 97 ? -1.928 5.599 -9.126 1.00 87.56 97 PRO A CA 1
ATOM 715 C C . PRO A 1 97 ? -0.570 6.179 -8.703 1.00 87.56 97 PRO A C 1
ATOM 717 O O . PRO A 1 97 ? 0.173 5.526 -7.982 1.00 87.56 97 PRO A O 1
ATOM 720 N N . ASN A 1 98 ? -0.240 7.399 -9.138 1.00 84.12 98 ASN A N 1
ATOM 721 C CA . ASN A 1 98 ? 0.975 8.134 -8.737 1.00 84.12 98 ASN A CA 1
ATOM 722 C C . ASN A 1 98 ? 0.695 9.272 -7.739 1.00 84.12 98 ASN A C 1
ATOM 724 O O . ASN A 1 98 ? 1.588 10.042 -7.392 1.00 84.12 98 ASN A O 1
ATOM 728 N N . THR A 1 99 ? -0.552 9.393 -7.298 1.00 88.00 99 THR A N 1
ATOM 729 C CA . THR A 1 99 ? -0.986 10.314 -6.254 1.00 88.00 99 THR A CA 1
ATOM 730 C C . THR A 1 99 ? -1.497 9.522 -5.058 1.00 88.00 99 THR A C 1
ATOM 732 O O . THR A 1 99 ? -1.858 8.347 -5.196 1.00 88.00 99 THR A O 1
ATOM 735 N N . PRO A 1 100 ? -1.543 10.137 -3.867 1.00 90.62 100 PRO A N 1
ATOM 736 C CA . PRO A 1 100 ? -2.110 9.460 -2.720 1.00 90.62 100 PRO A CA 1
ATOM 737 C C . PRO A 1 100 ? -3.588 9.116 -2.920 1.00 90.62 100 PRO A C 1
ATOM 739 O O . PRO A 1 100 ? -4.381 9.959 -3.343 1.00 90.62 100 PRO A O 1
ATOM 742 N N . ILE A 1 101 ? -3.962 7.893 -2.551 1.00 90.69 101 ILE A N 1
ATOM 743 C CA . ILE A 1 101 ? -5.360 7.476 -2.455 1.00 90.69 101 ILE A CA 1
ATOM 744 C C . ILE A 1 101 ? -5.883 7.931 -1.097 1.00 90.69 101 ILE A C 1
ATOM 746 O O . ILE A 1 101 ? -5.385 7.484 -0.065 1.00 90.69 101 ILE A O 1
ATOM 750 N N . ILE A 1 102 ? -6.878 8.816 -1.111 1.00 91.19 102 ILE A N 1
ATOM 751 C CA . ILE A 1 102 ? -7.555 9.325 0.086 1.00 91.19 102 ILE A CA 1
ATOM 752 C C . ILE A 1 102 ? -8.862 8.555 0.260 1.00 91.19 102 ILE A C 1
ATOM 754 O O . ILE A 1 102 ? -9.692 8.530 -0.653 1.00 91.19 102 ILE A O 1
ATOM 758 N N . TYR A 1 103 ? -9.071 7.957 1.432 1.00 85.38 103 TYR A N 1
ATOM 759 C CA . TYR A 1 103 ? -10.301 7.227 1.723 1.00 85.38 103 TYR A CA 1
ATOM 760 C C . TYR A 1 103 ? -11.341 8.164 2.357 1.00 85.38 103 TYR A C 1
ATOM 762 O O . TYR A 1 103 ? -11.111 8.680 3.450 1.00 85.38 103 TYR A O 1
ATOM 770 N N . PRO A 1 104 ? -12.513 8.385 1.724 1.00 81.94 104 PRO A N 1
ATOM 771 C CA . PRO A 1 104 ? -13.544 9.280 2.264 1.00 81.94 104 PRO A CA 1
ATOM 772 C C . PRO A 1 104 ? -14.155 8.762 3.575 1.00 81.94 104 PRO A C 1
ATOM 774 O O . PRO A 1 104 ? -14.675 9.538 4.373 1.00 81.94 104 PRO A O 1
ATOM 777 N N . LYS A 1 105 ? -14.094 7.447 3.799 1.00 84.25 105 LYS A N 1
ATOM 778 C CA . LYS A 1 105 ? -14.270 6.817 5.107 1.00 84.25 105 LYS A CA 1
ATOM 779 C C . LYS A 1 105 ? -12.996 6.033 5.394 1.00 84.25 105 LYS A C 1
ATOM 781 O O . LYS A 1 105 ? -12.616 5.248 4.525 1.00 84.25 105 LYS A O 1
ATOM 786 N N . PRO A 1 106 ? -12.352 6.224 6.555 1.00 82.88 106 PRO A N 1
ATOM 787 C CA . PRO A 1 106 ? -11.111 5.532 6.835 1.00 82.88 106 PRO A CA 1
ATOM 788 C C . PRO A 1 106 ? -11.339 4.023 6.875 1.00 82.88 106 PRO A C 1
ATOM 790 O O . PRO A 1 106 ? -12.388 3.545 7.318 1.00 82.88 106 PRO A O 1
ATOM 793 N N . ILE A 1 107 ? -10.336 3.278 6.429 1.00 84.81 107 ILE A N 1
ATOM 794 C CA . ILE A 1 107 ? -10.337 1.822 6.535 1.00 84.81 107 ILE A CA 1
ATOM 795 C C . ILE A 1 107 ? -9.935 1.467 7.961 1.00 84.81 107 ILE A C 1
ATOM 797 O O . ILE A 1 107 ? -8.851 1.827 8.416 1.00 84.81 107 ILE A O 1
ATOM 801 N N . LEU A 1 108 ? -10.822 0.779 8.672 1.00 83.94 108 LEU A N 1
ATOM 802 C CA . LEU A 1 108 ? -10.610 0.390 10.061 1.00 83.94 108 LEU A CA 1
ATOM 803 C C . LEU A 1 108 ? -10.056 -1.030 10.123 1.00 83.94 108 LEU A C 1
ATOM 805 O O . LEU A 1 108 ? -10.681 -1.966 9.627 1.00 83.94 108 LEU A O 1
ATOM 809 N N . THR A 1 109 ? -8.912 -1.203 10.778 1.00 81.44 109 THR A N 1
ATOM 810 C CA . THR A 1 109 ? -8.320 -2.522 11.010 1.00 81.44 109 THR A CA 1
ATOM 811 C C . THR A 1 109 ? -7.777 -2.652 12.427 1.00 81.44 109 THR A C 1
ATOM 813 O O . THR A 1 109 ? -7.169 -1.733 12.966 1.00 81.44 109 THR A O 1
ATOM 816 N N . ALA A 1 110 ? -7.994 -3.812 13.044 1.00 76.12 110 ALA A N 1
ATOM 817 C CA . ALA A 1 110 ? -7.358 -4.208 14.305 1.00 76.12 110 ALA A CA 1
ATOM 818 C C . ALA A 1 110 ? -6.127 -5.106 14.068 1.00 76.12 110 ALA A C 1
ATOM 820 O O . ALA A 1 110 ? -5.672 -5.789 14.984 1.00 76.12 110 ALA A O 1
ATOM 821 N N . ARG A 1 111 ? -5.658 -5.202 12.817 1.00 73.50 111 ARG A N 1
ATOM 822 C CA . ARG A 1 111 ? -4.673 -6.190 12.370 1.00 73.50 111 ARG A CA 1
ATOM 823 C C . ARG A 1 111 ? -3.498 -5.540 11.664 1.00 73.50 111 ARG A C 1
ATOM 825 O O . ARG A 1 111 ? -3.572 -4.405 11.195 1.00 73.50 111 ARG A O 1
ATOM 832 N N . ASN A 1 112 ? -2.444 -6.335 11.549 1.00 75.12 112 ASN A N 1
ATOM 833 C CA . ASN A 1 112 ? -1.259 -5.990 10.791 1.00 75.12 112 ASN A CA 1
ATOM 834 C C . ASN A 1 112 ? -1.555 -5.940 9.291 1.00 75.12 112 ASN A C 1
ATOM 836 O O . ASN A 1 112 ? -2.404 -6.666 8.774 1.00 75.12 112 ASN A O 1
ATOM 840 N N . ILE A 1 113 ? -0.843 -5.045 8.614 1.00 81.88 113 ILE A N 1
ATOM 841 C CA . ILE A 1 113 ? -0.981 -4.801 7.180 1.00 81.88 113 ILE A CA 1
ATOM 842 C C . ILE A 1 113 ? 0.180 -5.497 6.486 1.00 81.88 113 ILE A C 1
ATOM 844 O O . ILE A 1 113 ? 1.340 -5.298 6.862 1.00 81.88 113 ILE A O 1
ATOM 848 N N . THR A 1 114 ? -0.091 -6.268 5.441 1.00 82.50 114 THR A N 1
ATOM 849 C CA . THR A 1 114 ? 0.979 -6.854 4.630 1.00 82.50 114 THR A CA 1
ATOM 850 C C . THR A 1 114 ? 1.168 -6.072 3.345 1.00 82.50 114 THR A C 1
ATOM 852 O O . THR A 1 114 ? 0.215 -5.682 2.681 1.00 82.50 114 THR A O 1
ATOM 855 N N . HIS A 1 115 ? 2.436 -5.823 3.020 1.00 86.19 115 HIS A N 1
ATOM 856 C CA . HIS A 1 115 ? 2.868 -5.192 1.784 1.00 86.19 115 HIS A CA 1
ATOM 857 C C . HIS A 1 115 ? 3.522 -6.248 0.901 1.00 86.19 115 HIS A C 1
ATOM 859 O O . HIS A 1 115 ? 4.435 -6.948 1.351 1.00 86.19 115 HIS A O 1
ATOM 865 N N . ARG A 1 116 ? 3.058 -6.344 -0.345 1.00 81.75 116 ARG A N 1
ATOM 866 C CA . ARG A 1 116 ? 3.586 -7.266 -1.349 1.00 81.75 116 ARG A CA 1
ATOM 867 C C . ARG A 1 116 ? 3.912 -6.509 -2.623 1.00 81.75 116 ARG A C 1
ATOM 869 O O . ARG A 1 116 ? 3.023 -5.882 -3.186 1.00 81.75 116 ARG A O 1
ATOM 876 N N . GLY A 1 117 ? 5.152 -6.627 -3.087 1.00 82.12 117 GLY A N 1
ATOM 877 C CA . GLY A 1 117 ? 5.598 -6.187 -4.407 1.00 82.12 117 GLY A CA 1
ATOM 878 C C . GLY A 1 117 ? 5.981 -7.389 -5.265 1.00 82.12 117 GLY A C 1
ATOM 879 O O . GLY A 1 117 ? 6.570 -8.345 -4.763 1.00 82.12 117 GLY A O 1
ATOM 880 N N . ILE A 1 118 ? 5.616 -7.361 -6.542 1.00 81.94 118 ILE A N 1
ATOM 881 C CA . ILE A 1 118 ? 5.933 -8.391 -7.530 1.00 81.94 118 ILE A CA 1
ATOM 882 C C . ILE A 1 118 ? 6.386 -7.691 -8.806 1.00 81.94 118 ILE A C 1
ATOM 884 O O . ILE A 1 118 ? 5.658 -6.869 -9.361 1.00 81.94 118 ILE A O 1
ATOM 888 N N . MET A 1 119 ? 7.558 -8.064 -9.305 1.00 80.62 119 MET A N 1
ATOM 889 C CA . MET A 1 119 ? 7.959 -7.772 -10.677 1.00 80.62 119 MET A CA 1
ATOM 890 C C . MET A 1 119 ? 7.527 -8.942 -11.558 1.00 80.62 119 MET A C 1
ATOM 892 O O . MET A 1 119 ? 7.928 -10.077 -11.318 1.00 80.62 119 MET A O 1
ATOM 896 N N . ARG A 1 120 ? 6.667 -8.676 -12.543 1.00 73.88 120 ARG A N 1
ATOM 897 C CA . ARG A 1 120 ? 6.145 -9.693 -13.474 1.00 73.88 120 ARG A CA 1
ATOM 898 C C . ARG A 1 120 ? 7.101 -9.916 -14.629 1.00 73.88 120 ARG A C 1
ATOM 900 O O . ARG A 1 120 ? 7.368 -11.040 -15.035 1.00 73.88 120 ARG A O 1
ATOM 907 N N . THR A 1 121 ? 7.618 -8.814 -15.148 1.00 72.31 121 THR A N 1
ATOM 908 C CA . THR A 1 121 ? 8.639 -8.780 -16.185 1.00 72.31 121 THR A CA 1
ATOM 909 C C . THR A 1 121 ? 9.607 -7.670 -15.823 1.00 72.31 121 THR A C 1
ATOM 911 O O . THR A 1 121 ? 9.187 -6.577 -15.450 1.00 72.31 121 THR A O 1
ATOM 914 N N . GLY A 1 122 ? 10.903 -7.938 -15.876 1.00 64.31 122 GLY A N 1
ATOM 915 C CA . GLY A 1 122 ? 11.901 -6.937 -15.535 1.00 64.31 122 GLY A CA 1
ATOM 916 C C . GLY A 1 122 ? 13.302 -7.462 -15.776 1.00 64.31 122 GLY A C 1
ATOM 917 O O . GLY A 1 122 ? 13.579 -8.639 -15.564 1.00 64.31 122 GLY A O 1
ATOM 918 N N . ILE A 1 123 ? 14.165 -6.569 -16.239 1.00 68.94 123 ILE A N 1
ATOM 919 C CA . ILE A 1 123 ? 15.618 -6.768 -16.325 1.00 68.94 123 ILE A CA 1
ATOM 920 C C . ILE A 1 123 ? 16.358 -5.913 -15.284 1.00 68.94 123 ILE A C 1
ATOM 922 O O . ILE A 1 123 ? 17.571 -5.762 -15.360 1.00 68.94 123 ILE A O 1
ATOM 926 N N . TYR A 1 124 ? 15.609 -5.350 -14.335 1.00 70.56 124 TYR A N 1
ATOM 927 C CA . TYR A 1 124 ? 16.049 -4.412 -13.311 1.00 70.56 124 TYR A CA 1
ATOM 928 C C . TYR A 1 124 ? 15.400 -4.761 -11.972 1.00 70.56 124 TYR A C 1
ATOM 930 O O . TYR A 1 124 ? 14.319 -5.365 -11.936 1.00 70.56 124 TYR A O 1
ATOM 938 N N . ASP A 1 125 ? 16.033 -4.324 -10.889 1.00 77.31 125 ASP A N 1
ATOM 939 C CA . ASP A 1 125 ? 15.472 -4.430 -9.551 1.00 77.31 125 ASP A CA 1
ATOM 940 C C . ASP A 1 125 ? 14.584 -3.211 -9.266 1.00 77.31 125 ASP A C 1
ATOM 942 O O . ASP A 1 125 ? 14.924 -2.062 -9.557 1.00 77.31 125 ASP A O 1
ATOM 946 N N . ALA A 1 126 ? 13.400 -3.464 -8.708 1.00 79.19 126 ALA A N 1
ATOM 947 C CA . ALA A 1 126 ? 12.465 -2.422 -8.303 1.00 79.19 126 ALA A CA 1
ATOM 948 C C . ALA A 1 126 ? 12.221 -2.494 -6.796 1.00 79.19 126 ALA A C 1
ATOM 950 O O . ALA A 1 126 ? 11.836 -3.530 -6.249 1.00 79.19 126 ALA A O 1
ATOM 951 N N . LEU A 1 127 ? 12.415 -1.362 -6.136 1.00 85.19 127 LEU A N 1
ATOM 952 C CA . LEU A 1 127 ? 12.138 -1.140 -4.729 1.00 85.19 127 LEU A CA 1
ATOM 953 C C . LEU A 1 127 ? 10.763 -0.489 -4.603 1.00 85.19 127 LEU A C 1
ATOM 955 O O . LEU A 1 127 ? 10.550 0.655 -5.004 1.00 85.19 127 LEU A O 1
ATOM 959 N N . PHE A 1 128 ? 9.830 -1.238 -4.027 1.00 86.62 128 PHE A N 1
ATOM 960 C CA . PHE A 1 128 ? 8.488 -0.760 -3.732 1.00 86.62 128 PHE A CA 1
ATOM 961 C C . PHE A 1 128 ? 8.437 -0.179 -2.321 1.00 86.62 128 PHE A C 1
ATOM 963 O O . PHE A 1 128 ? 8.736 -0.867 -1.342 1.00 86.62 128 PHE A O 1
ATOM 970 N N . HIS A 1 129 ? 7.991 1.064 -2.211 1.00 89.56 129 HIS A N 1
ATOM 971 C CA . HIS A 1 129 ? 7.794 1.773 -0.956 1.00 89.56 129 HIS A CA 1
ATOM 972 C C . HIS A 1 129 ? 6.321 2.122 -0.779 1.00 89.56 129 HIS A C 1
ATOM 974 O O . HIS A 1 129 ? 5.587 2.350 -1.738 1.00 89.56 129 HIS A O 1
ATOM 980 N N . VAL A 1 130 ? 5.880 2.174 0.474 1.00 90.31 130 VAL A N 1
ATOM 981 C CA . VAL A 1 130 ? 4.520 2.571 0.827 1.00 90.31 130 VAL A CA 1
ATOM 982 C C . VAL A 1 130 ? 4.580 3.518 2.012 1.00 90.31 130 VAL A C 1
ATOM 984 O O . VAL A 1 130 ? 5.235 3.236 3.013 1.00 90.31 130 VAL A O 1
ATOM 987 N N . THR A 1 131 ? 3.830 4.609 1.910 1.00 92.50 131 THR A N 1
ATOM 988 C CA . THR A 1 131 ? 3.530 5.516 3.016 1.00 92.50 131 THR A CA 1
ATOM 989 C C . THR A 1 131 ? 2.054 5.393 3.373 1.00 92.50 131 THR A C 1
ATOM 991 O O . THR A 1 131 ? 1.189 5.544 2.509 1.00 92.50 131 THR A O 1
ATOM 994 N N . ILE A 1 132 ? 1.767 5.132 4.648 1.00 92.12 132 ILE A N 1
ATOM 995 C CA . ILE A 1 132 ? 0.406 5.030 5.186 1.00 92.12 132 ILE A CA 1
ATOM 996 C C . ILE A 1 132 ? 0.204 6.176 6.175 1.00 92.12 132 ILE A C 1
ATOM 998 O O . ILE A 1 132 ? 0.947 6.280 7.151 1.00 92.12 132 ILE A O 1
ATOM 1002 N N . LEU A 1 133 ? -0.803 7.015 5.938 1.00 93.44 133 LEU A N 1
ATOM 1003 C CA . LEU A 1 133 ? -1.306 7.957 6.933 1.00 93.44 133 LEU A CA 1
ATOM 1004 C C . LEU A 1 133 ? -2.409 7.269 7.731 1.00 93.44 133 LEU A C 1
ATOM 1006 O O . LEU A 1 133 ? -3.392 6.787 7.158 1.00 93.44 133 LEU A O 1
ATOM 1010 N N . TYR A 1 134 ? -2.230 7.220 9.046 1.00 92.25 134 TYR A N 1
ATOM 1011 C CA . TYR A 1 134 ? -3.150 6.532 9.928 1.00 92.25 134 TYR A CA 1
ATOM 1012 C C . TYR A 1 134 ? -3.283 7.198 11.293 1.00 92.25 134 TYR A C 1
ATOM 1014 O O . TYR A 1 134 ? -2.364 7.866 11.770 1.00 92.25 134 TYR A O 1
ATOM 1022 N N . THR A 1 135 ? -4.411 6.922 11.942 1.00 92.38 135 THR A N 1
ATOM 1023 C CA . THR A 1 135 ? -4.708 7.337 13.314 1.00 92.38 135 THR A CA 1
ATOM 1024 C C . THR A 1 135 ? -5.007 6.110 14.175 1.00 92.38 135 THR A C 1
ATOM 1026 O O . THR A 1 135 ? -5.707 5.192 13.742 1.00 92.38 135 THR A O 1
ATOM 1029 N N . PHE A 1 136 ? -4.489 6.082 15.406 1.00 90.88 136 PHE A N 1
ATOM 1030 C CA . PHE A 1 136 ? -4.871 5.063 16.384 1.00 90.88 136 PHE A CA 1
ATOM 1031 C C . PHE A 1 136 ? -6.298 5.301 16.867 1.00 90.88 136 PHE A C 1
ATOM 1033 O O . PHE A 1 136 ? -6.648 6.405 17.283 1.00 90.88 136 PHE A O 1
ATOM 1040 N N . VAL A 1 137 ? -7.103 4.246 16.852 1.00 89.56 137 VAL A N 1
ATOM 1041 C CA . VAL A 1 137 ? -8.499 4.287 17.290 1.00 89.56 137 VAL A CA 1
ATOM 1042 C C . VAL A 1 137 ? -8.765 3.209 18.330 1.00 89.56 137 VAL A C 1
ATOM 1044 O O . VAL A 1 137 ? -8.150 2.143 18.313 1.00 89.56 137 VAL A O 1
ATOM 1047 N N . GLU A 1 138 ? -9.686 3.488 19.246 1.00 90.25 138 GLU A N 1
ATOM 1048 C CA . GL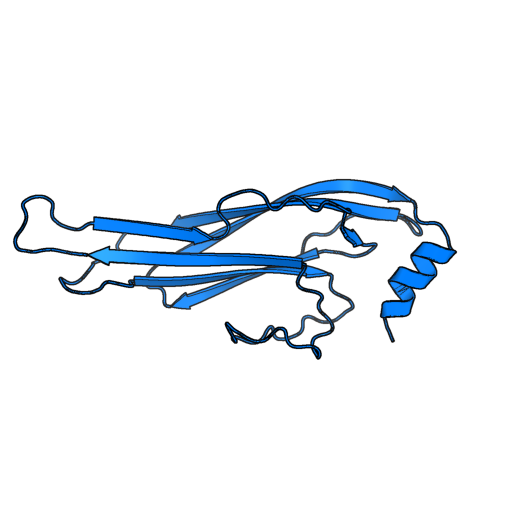U A 1 138 ? -10.210 2.493 20.176 1.00 90.25 138 GLU A CA 1
ATOM 1049 C C . GLU A 1 138 ? -11.569 2.002 19.674 1.00 90.25 138 GLU A C 1
ATOM 1051 O O . GLU A 1 138 ? -12.479 2.797 19.447 1.00 90.25 138 GLU A O 1
ATOM 1056 N N . PHE A 1 139 ? -11.715 0.689 19.521 1.00 83.00 139 PHE A N 1
ATOM 1057 C CA . PHE A 1 139 ? -12.969 0.066 19.122 1.00 83.00 139 PHE A CA 1
ATOM 1058 C C . PHE A 1 139 ? -13.862 -0.216 20.333 1.00 83.00 139 PHE A C 1
ATOM 1060 O O . PHE A 1 139 ? -13.427 -0.694 21.395 1.00 83.00 139 PHE A O 1
ATOM 1067 N N . SER A 1 140 ? -15.164 0.006 20.169 1.00 85.50 140 SER A N 1
ATOM 1068 C CA . SER A 1 140 ? -16.167 -0.585 21.053 1.00 85.50 140 SER A CA 1
ATOM 1069 C C . SER A 1 140 ? -16.133 -2.114 20.957 1.00 85.50 140 SER A C 1
ATOM 1071 O O . SER A 1 140 ? -15.676 -2.691 19.971 1.00 85.50 140 SER A O 1
ATOM 1073 N N . LEU A 1 141 ? -16.643 -2.803 21.982 1.00 79.69 141 LEU A N 1
ATOM 1074 C CA . LEU A 1 141 ? -16.738 -4.269 21.955 1.00 79.69 141 LEU A CA 1
ATOM 1075 C C . LEU A 1 141 ? -17.599 -4.772 20.784 1.00 79.69 141 LEU A C 1
ATOM 1077 O O . LEU A 1 141 ? -17.317 -5.832 20.233 1.00 79.69 141 LEU A O 1
ATOM 1081 N N . ALA A 1 142 ? -18.618 -4.004 20.386 1.00 79.31 142 ALA A N 1
ATOM 1082 C CA . ALA A 1 142 ? -19.470 -4.329 19.247 1.00 79.31 142 ALA A CA 1
ATOM 1083 C C . ALA A 1 142 ? -18.729 -4.170 17.908 1.00 79.31 142 ALA A C 1
ATOM 1085 O O . ALA A 1 142 ? -18.827 -5.046 17.053 1.00 79.31 142 ALA A O 1
ATOM 1086 N N . GLU A 1 143 ? -17.952 -3.096 17.738 1.00 74.12 143 GLU A N 1
ATOM 1087 C CA . GLU A 1 143 ? -17.146 -2.861 16.530 1.00 74.12 143 GLU A CA 1
ATOM 1088 C C . GLU A 1 143 ? -16.015 -3.876 16.403 1.00 74.12 143 GLU A C 1
ATOM 1090 O O . GLU A 1 143 ? -15.816 -4.439 15.330 1.00 74.12 143 GLU A O 1
ATOM 1095 N N . LEU A 1 144 ? -15.330 -4.178 17.510 1.00 74.56 144 LEU A N 1
ATOM 1096 C CA . LEU A 1 144 ? -14.333 -5.241 17.547 1.00 74.56 144 LEU A CA 1
ATOM 1097 C C . LEU A 1 144 ? -14.984 -6.584 17.191 1.00 74.56 144 LEU A C 1
ATOM 1099 O O . LEU A 1 144 ? -14.452 -7.322 16.372 1.00 74.56 144 LEU A O 1
ATOM 1103 N N . GLY A 1 145 ? -16.162 -6.872 17.751 1.00 68.44 145 GLY A N 1
ATOM 1104 C CA . GLY A 1 145 ? -16.951 -8.054 17.418 1.00 68.44 145 GLY A CA 1
ATOM 1105 C C . GLY A 1 145 ? -17.276 -8.146 15.929 1.00 68.44 145 GLY A C 1
ATOM 1106 O O . GLY A 1 145 ? -17.088 -9.204 15.354 1.00 68.44 145 GLY A O 1
ATOM 1107 N N . LEU A 1 146 ? -17.680 -7.051 15.282 1.00 70.94 146 LEU A N 1
ATOM 1108 C CA . LEU A 1 146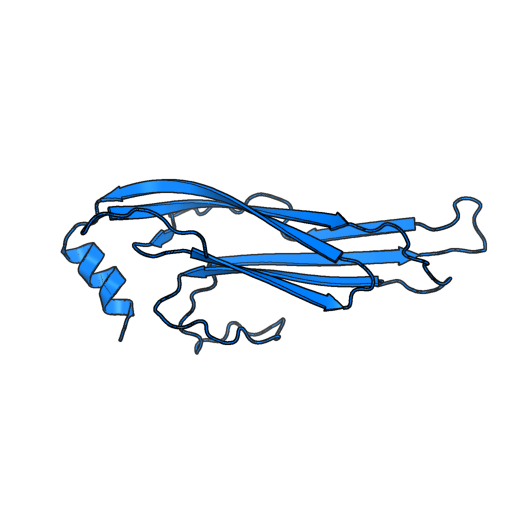 ? -17.954 -6.988 13.839 1.00 70.94 146 LEU A CA 1
ATOM 1109 C C . LEU A 1 146 ? -16.694 -7.181 12.979 1.00 70.94 146 LEU A C 1
ATOM 1111 O O . LEU A 1 146 ? -16.711 -7.971 12.035 1.00 70.94 146 LEU A O 1
ATOM 1115 N N . ILE A 1 147 ? -15.595 -6.508 13.326 1.00 70.12 147 ILE A N 1
ATOM 1116 C CA . ILE A 1 147 ? -14.301 -6.605 12.623 1.00 70.12 147 ILE A CA 1
ATOM 1117 C C . ILE A 1 147 ? -13.704 -8.015 12.767 1.00 70.12 147 ILE A C 1
ATOM 1119 O O . ILE A 1 147 ? -13.076 -8.544 11.849 1.00 70.12 147 ILE A O 1
ATOM 1123 N N . LEU A 1 148 ? -13.910 -8.647 13.923 1.00 66.94 148 LEU A N 1
ATOM 1124 C CA . LEU A 1 148 ? -13.519 -10.028 14.178 1.00 66.94 148 LEU A CA 1
ATOM 1125 C C . LEU A 1 148 ? -14.573 -11.046 13.708 1.00 66.94 148 LEU A C 1
ATOM 1127 O O . LEU A 1 148 ? -14.235 -12.211 13.609 1.00 66.94 148 LEU A O 1
ATOM 1131 N N . ALA A 1 149 ? -15.821 -10.677 13.424 1.00 59.69 149 ALA A N 1
ATOM 1132 C CA . ALA A 1 149 ? -16.844 -11.605 12.924 1.00 59.69 149 ALA A CA 1
ATOM 1133 C C . ALA A 1 149 ? -16.799 -11.762 11.402 1.00 59.69 149 ALA A C 1
ATOM 1135 O O . ALA A 1 149 ? -17.158 -12.821 10.908 1.00 59.69 149 ALA A O 1
ATOM 1136 N N . ARG A 1 150 ? -16.237 -10.796 10.661 1.00 59.44 150 ARG A N 1
ATOM 1137 C CA . ARG A 1 150 ? -15.787 -10.993 9.264 1.00 59.44 150 ARG A CA 1
ATOM 1138 C C . ARG A 1 150 ? -14.636 -12.024 9.128 1.00 59.44 150 ARG A C 1
ATOM 1140 O O . ARG A 1 150 ? -13.833 -11.937 8.213 1.00 59.44 150 ARG A O 1
ATOM 1147 N N . ARG A 1 151 ? -14.467 -12.930 10.100 1.00 50.94 151 ARG A N 1
ATOM 1148 C CA . ARG A 1 151 ? -13.420 -13.967 10.188 1.00 50.94 151 ARG A CA 1
ATOM 1149 C C . ARG A 1 151 ? -13.919 -15.374 9.849 1.00 50.94 151 ARG A C 1
ATOM 1151 O O . ARG A 1 151 ? -13.102 -16.289 9.867 1.00 50.94 151 ARG A O 1
ATOM 1158 N N . THR A 1 152 ? -15.225 -15.568 9.701 1.00 39.47 152 THR A N 1
ATOM 1159 C CA . THR A 1 152 ? -15.866 -16.884 9.550 1.00 39.47 152 THR A CA 1
ATOM 1160 C C . THR A 1 152 ? -16.649 -16.944 8.263 1.00 39.47 152 THR A C 1
ATOM 1162 O O . THR A 1 152 ? -16.608 -18.015 7.629 1.00 39.47 152 THR A O 1
#

Radius of gyration: 19.4 Å; chains: 1; bounding box: 42×30×60 Å

pLDDT: mean 73.6, std 15.03, range [34.69, 93.44]

Secondary structure (DSSP, 8-state):
-B-----TTEEEEEEEEEEEEEEE-S-PPPPTT-S--EEEEEEEEE--SS-------SS---TT-SSEEEEEEEEEEEEE--TTSSS--EEEEEEES-SPEEEEEEEEESSPEEEEEEEEE-SSEEEEEEEEEEEEEEPPHHHHHHHHHTT-

Foldseek 3Di:
DADDPADPFKWKFWFKKAKDKDWDDDDDDDDADFFWAWKKKKWKWQDLDDDDDDDPDPPDPPPPDLTPTPDMKMKTKTKHAHPPDPPGIDIDIDMPPRDMDGDPGTDIHPGDMDMDMDIPGHPTDMDMDMDTDIDMDGHDPVRVCVNCVSND

Sequence (152 aa):
MIDFQLGARQGIAIEQVMGDVTIDDTNTIISASTVTIGTGLHTLHLESGSLETVPDSSGEDEDTIDSEVFFRQGVSLAGNDDATTEFRSSIAFMVSPNTPIIYPKPILTARNITHRGIMRTGIYDALFHVTILYTFVEFSLAELGLILARRT